Protein AF-A0A388P7D7-F1 (afdb_monomer_lite)

Secondary structure (DSSP, 8-state):
---STTPPPPTTHHHH-EEEEE-SSTT-EEEEEHHHHHHH-HHHHHHHHHHHHS-SSHHHHHHHHH----SSS--S-TTS-PPPPP--------S----TT--TT-------

Radius of gyration: 23.3 Å; chains: 1; bounding box: 41×72×38 Å

Sequence (112 aa):
MINADKVRLTGSKEEDKTYMFYTGWVGTAYRRTAAAMRERRPEFIVTHAVKGMLPKNRLANAMLLKLRVYAGDKHDQAANNPQPFPRLRRSNRPYPFFNERQVLRYPCRRPS

Foldseek 3Di:
DAALLVDDDPDPQQAPPKDWDDDPDPPDIDIDGNVRCSVVPSQCVVLVVQLVVDDPDPVSVVVSVVDDYYNHPDDPPPPDPDDDDDDPDPPPPVDDDDDPPPPPPDPPDDDD

Structure (mmCIF, N/CA/C/O backbone):
data_AF-A0A388P7D7-F1
#
_entry.id   AF-A0A388P7D7-F1
#
loop_
_atom_site.group_PDB
_atom_site.id
_atom_site.type_symbol
_atom_site.label_atom_id
_atom_site.label_alt_id
_atom_site.label_comp_id
_atom_site.label_asym_id
_atom_site.label_entity_id
_atom_site.label_seq_id
_atom_site.pdbx_PDB_ins_code
_atom_site.Cartn_x
_atom_site.Cartn_y
_atom_site.Cartn_z
_atom_site.occupancy
_atom_site.B_iso_or_equiv
_atom_site.auth_seq_id
_atom_site.auth_comp_id
_atom_site.auth_asym_id
_atom_site.auth_atom_id
_atom_site.pdbx_PDB_model_num
ATOM 1 N N . MET A 1 1 ? -14.269 0.529 5.393 1.00 66.56 1 MET A N 1
ATOM 2 C CA . MET A 1 1 ? -14.295 1.144 4.051 1.00 66.56 1 MET A CA 1
ATOM 3 C C . MET A 1 1 ? -14.894 0.141 3.084 1.00 66.56 1 MET A C 1
ATOM 5 O O . MET A 1 1 ? -14.394 -0.973 3.011 1.00 66.56 1 MET A O 1
ATOM 9 N N . ILE A 1 2 ? -15.975 0.525 2.409 1.00 72.38 2 ILE A N 1
ATOM 10 C CA . ILE A 1 2 ? -16.652 -0.280 1.379 1.00 72.38 2 ILE A CA 1
ATOM 11 C C . ILE A 1 2 ? -16.158 0.124 -0.020 1.00 72.38 2 ILE A C 1
ATOM 13 O O . ILE A 1 2 ? -15.573 1.204 -0.156 1.00 72.38 2 ILE A O 1
ATOM 17 N N . ASN A 1 3 ? -16.437 -0.682 -1.049 1.00 75.38 3 ASN A N 1
ATOM 18 C CA . ASN A 1 3 ? -16.146 -0.377 -2.460 1.00 75.38 3 ASN A CA 1
ATOM 19 C C . ASN A 1 3 ? -14.661 -0.241 -2.838 1.00 75.38 3 ASN A C 1
ATOM 21 O O . ASN A 1 3 ? -14.293 0.659 -3.603 1.00 75.38 3 ASN A O 1
ATOM 25 N N . ALA A 1 4 ? -13.791 -1.121 -2.341 1.00 76.06 4 ALA A N 1
ATOM 26 C CA . ALA A 1 4 ? -12.382 -1.111 -2.747 1.00 76.06 4 ALA A CA 1
ATOM 27 C C . ALA A 1 4 ? -12.177 -1.403 -4.249 1.00 76.06 4 ALA A C 1
ATOM 29 O O . ALA A 1 4 ? -11.211 -0.910 -4.833 1.00 76.06 4 ALA A O 1
ATOM 30 N N . ASP A 1 5 ? -13.105 -2.119 -4.893 1.00 71.44 5 ASP A N 1
ATOM 31 C CA . ASP A 1 5 ? -13.064 -2.386 -6.340 1.00 71.44 5 ASP A CA 1
ATOM 32 C C . ASP A 1 5 ? -13.166 -1.116 -7.183 1.00 71.44 5 ASP A C 1
ATOM 34 O O . ASP A 1 5 ? -12.462 -0.940 -8.176 1.00 71.44 5 ASP A O 1
ATOM 38 N N . LYS A 1 6 ? -14.012 -0.177 -6.751 1.00 78.25 6 LYS A N 1
ATOM 39 C CA . LYS A 1 6 ? -14.352 1.038 -7.508 1.00 78.25 6 LYS A CA 1
ATOM 40 C C . LYS A 1 6 ? -13.328 2.165 -7.324 1.00 78.25 6 LYS A C 1
ATOM 42 O O . LYS A 1 6 ? -13.575 3.304 -7.731 1.00 78.25 6 LYS A O 1
ATOM 47 N N . VAL A 1 7 ? -12.191 1.890 -6.680 1.00 79.81 7 VAL A N 1
ATOM 48 C CA . VAL A 1 7 ? -11.123 2.876 -6.473 1.00 79.81 7 VAL A CA 1
ATOM 49 C C . VAL A 1 7 ? -10.636 3.373 -7.833 1.00 79.81 7 VAL A C 1
ATOM 51 O O . VAL A 1 7 ? -10.346 2.590 -8.723 1.00 79.81 7 VAL A O 1
ATOM 54 N N . ARG A 1 8 ? -10.524 4.685 -8.034 1.00 81.25 8 ARG A N 1
ATOM 55 C CA . ARG A 1 8 ? -10.015 5.234 -9.299 1.00 81.25 8 ARG A CA 1
ATOM 56 C C . ARG A 1 8 ? -8.540 5.571 -9.161 1.00 81.25 8 ARG A C 1
ATOM 58 O O . A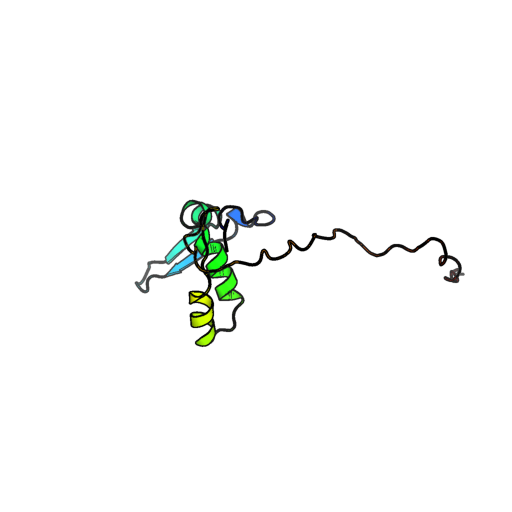RG A 1 8 ? -8.176 6.417 -8.344 1.00 81.25 8 ARG A O 1
ATOM 65 N N . LEU A 1 9 ? -7.707 4.918 -9.964 1.00 82.81 9 LEU A N 1
ATOM 66 C CA . LEU A 1 9 ? -6.326 5.336 -10.177 1.00 82.81 9 LEU A CA 1
ATOM 67 C C . LEU A 1 9 ? -6.312 6.370 -11.311 1.00 82.81 9 LEU A C 1
ATOM 69 O O . LEU A 1 9 ? -7.158 6.352 -12.198 1.00 82.81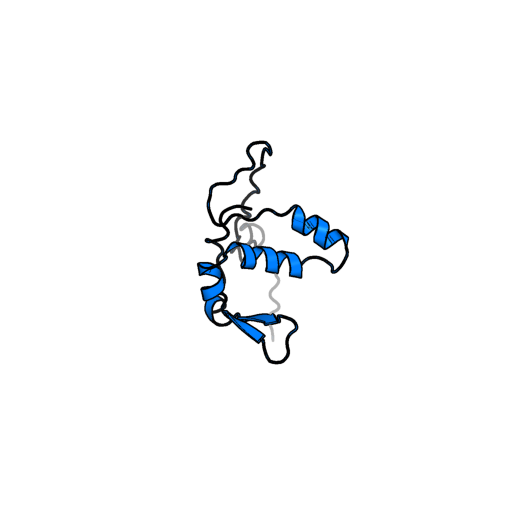 9 LEU A O 1
ATOM 73 N N . THR A 1 10 ? -5.412 7.343 -11.230 1.00 84.38 10 THR A N 1
ATOM 74 C CA . THR A 1 10 ? -5.307 8.434 -12.213 1.00 84.38 10 THR A CA 1
ATOM 75 C C . THR A 1 10 ? -4.261 8.100 -13.275 1.00 84.38 10 THR A C 1
ATOM 77 O O . THR A 1 10 ? -3.173 7.666 -12.889 1.00 84.38 10 THR A O 1
ATOM 80 N N . GLY A 1 11 ? -4.517 8.421 -14.548 1.00 84.75 11 GLY A N 1
ATOM 81 C CA . GLY A 1 11 ? -3.563 8.202 -15.648 1.00 84.75 11 GLY A CA 1
ATOM 82 C C . GLY A 1 11 ? -3.276 6.715 -15.885 1.00 84.75 11 GLY A C 1
ATOM 83 O O . GLY A 1 11 ? -4.115 5.879 -15.568 1.00 84.75 11 GLY A O 1
ATOM 84 N N . SER A 1 12 ? -2.067 6.391 -16.349 1.00 87.00 12 SER A N 1
ATOM 85 C CA . SER A 1 12 ? -1.620 5.019 -16.678 1.00 87.00 12 SER A CA 1
ATOM 86 C C . SER A 1 12 ? -1.119 4.198 -15.477 1.00 87.00 12 SER A C 1
ATOM 88 O O . SER A 1 12 ? -0.556 3.116 -15.616 1.00 87.00 12 SER A O 1
ATOM 90 N N . LYS A 1 13 ? -1.372 4.671 -14.246 1.00 85.75 13 LYS A N 1
ATOM 91 C CA . LYS A 1 13 ? -0.899 4.029 -13.001 1.00 85.75 13 LYS A CA 1
ATOM 92 C C . LYS A 1 13 ? -1.432 2.614 -12.779 1.00 85.75 13 LYS A C 1
ATOM 94 O O . LYS A 1 13 ? -0.928 1.920 -11.900 1.00 85.75 13 LYS A O 1
ATOM 99 N N . GLU A 1 14 ? -2.483 2.219 -13.484 1.00 84.75 14 GLU A N 1
ATOM 100 C CA . GLU A 1 14 ? -3.041 0.872 -13.386 1.00 84.75 14 GLU A CA 1
ATOM 101 C C . GLU A 1 14 ? -2.108 -0.184 -13.998 1.00 84.75 14 GLU A C 1
ATOM 103 O O . GLU A 1 14 ? -1.984 -1.287 -13.461 1.00 84.75 14 GLU A O 1
ATOM 108 N N . GLU A 1 15 ? -1.378 0.191 -15.045 1.00 85.81 15 GLU A N 1
ATOM 109 C CA . GLU A 1 15 ? -0.448 -0.677 -15.767 1.00 85.81 15 GLU A CA 1
ATOM 110 C C . GLU A 1 15 ? 0.983 -0.491 -15.251 1.00 85.81 15 GLU A C 1
ATOM 112 O O . GLU A 1 15 ? 1.656 -1.467 -14.917 1.00 85.81 15 GLU A O 1
ATOM 117 N N . ASP A 1 16 ? 1.410 0.761 -15.061 1.00 89.12 16 ASP A N 1
ATOM 118 C CA . ASP A 1 16 ? 2.798 1.089 -14.709 1.00 89.12 16 ASP A CA 1
ATOM 119 C C . ASP A 1 16 ? 3.175 0.669 -13.280 1.00 89.12 16 ASP A C 1
ATOM 121 O O . ASP A 1 16 ? 4.329 0.357 -12.962 1.00 89.12 16 ASP A O 1
ATOM 125 N N . LYS A 1 17 ? 2.205 0.688 -12.357 1.00 90.81 17 LYS A N 1
ATOM 126 C CA . LYS A 1 17 ? 2.489 0.455 -10.941 1.00 90.81 17 LYS A CA 1
ATOM 127 C C . LYS A 1 17 ? 2.670 -1.032 -10.671 1.00 90.81 17 LYS A C 1
ATOM 129 O O . LYS A 1 17 ? 1.713 -1.802 -10.680 1.00 90.81 17 LYS A O 1
ATOM 134 N N . THR A 1 18 ? 3.891 -1.407 -10.303 1.00 92.31 18 THR A N 1
ATOM 135 C CA . THR A 1 18 ? 4.241 -2.786 -9.956 1.00 92.31 18 THR A CA 1
ATOM 136 C C . THR A 1 18 ? 4.486 -2.948 -8.455 1.00 92.31 18 THR A C 1
ATOM 138 O O . THR A 1 18 ? 5.274 -2.220 -7.852 1.00 92.31 18 THR A O 1
ATOM 141 N N . TYR A 1 19 ? 3.831 -3.933 -7.846 1.00 92.62 19 TYR A N 1
ATOM 142 C CA . TYR A 1 19 ? 4.067 -4.391 -6.479 1.00 92.62 19 TYR A CA 1
ATOM 143 C C . TYR A 1 19 ? 5.095 -5.523 -6.481 1.00 92.62 19 TYR A C 1
ATOM 145 O O . TYR A 1 19 ? 4.952 -6.485 -7.238 1.00 92.62 19 TYR A O 1
ATOM 153 N N . MET A 1 20 ? 6.115 -5.417 -5.628 1.00 92.00 20 MET A N 1
ATOM 154 C CA . MET A 1 20 ? 7.136 -6.451 -5.454 1.00 92.00 20 MET A CA 1
ATOM 155 C C . MET A 1 20 ? 6.911 -7.214 -4.148 1.00 92.00 20 MET A C 1
ATOM 157 O O . MET A 1 20 ? 6.661 -6.611 -3.105 1.00 92.00 20 MET A O 1
ATOM 161 N N . PHE A 1 21 ? 7.038 -8.534 -4.211 1.00 91.00 21 PHE A N 1
ATOM 162 C CA . PHE A 1 21 ? 6.937 -9.441 -3.075 1.00 91.00 21 PHE A CA 1
ATOM 163 C C . PHE A 1 21 ? 8.181 -10.322 -3.019 1.00 91.00 21 PHE A C 1
ATOM 165 O O . PHE A 1 21 ? 8.652 -10.802 -4.051 1.00 91.00 21 PHE A O 1
ATOM 172 N N . TYR A 1 22 ? 8.683 -10.555 -1.811 1.00 91.56 22 TYR A N 1
ATOM 173 C CA . TYR A 1 22 ? 9.827 -11.420 -1.556 1.00 91.56 22 TYR A CA 1
ATOM 174 C C . TYR A 1 22 ? 9.453 -12.434 -0.480 1.00 91.56 22 TYR A C 1
ATOM 176 O O . TYR A 1 22 ? 8.861 -12.060 0.533 1.00 91.56 22 TYR A O 1
ATOM 184 N N . THR A 1 23 ? 9.756 -13.710 -0.710 1.00 88.38 23 THR A N 1
ATOM 185 C CA . THR A 1 23 ? 9.377 -14.798 0.210 1.00 88.38 23 THR A CA 1
ATOM 186 C C . THR A 1 23 ? 10.449 -15.129 1.241 1.00 88.38 23 THR A C 1
ATOM 188 O O . THR A 1 23 ? 10.156 -15.852 2.185 1.00 88.38 23 THR A O 1
ATOM 191 N N . GLY A 1 24 ? 11.669 -14.607 1.091 1.00 87.62 24 GLY A N 1
ATOM 192 C CA . GLY A 1 24 ? 12.806 -14.932 1.959 1.00 87.62 24 GLY A CA 1
ATOM 193 C C . GLY A 1 24 ? 13.769 -15.961 1.361 1.00 87.62 24 GLY A C 1
ATOM 194 O O . GLY A 1 24 ? 14.928 -15.992 1.759 1.00 87.62 24 GLY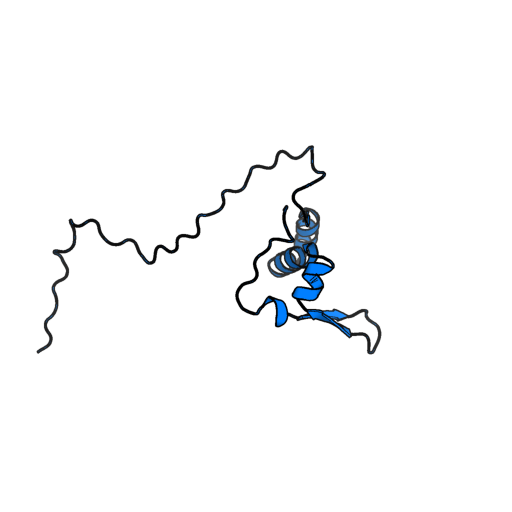 A O 1
ATOM 195 N N . TRP A 1 25 ? 13.333 -16.742 0.368 1.00 90.00 25 TRP A N 1
ATOM 196 C CA . TRP A 1 25 ? 14.169 -17.724 -0.326 1.00 90.00 25 TRP A CA 1
ATOM 197 C C . TRP A 1 25 ? 14.949 -17.089 -1.479 1.00 90.00 25 TRP A C 1
ATOM 199 O O . TRP A 1 25 ? 14.420 -16.252 -2.217 1.00 90.00 25 TRP A O 1
ATOM 209 N N . VAL A 1 26 ? 16.202 -17.514 -1.657 1.00 89.81 26 VAL A N 1
ATOM 210 C CA . VAL A 1 26 ? 17.086 -17.005 -2.715 1.00 89.81 26 VAL A CA 1
ATOM 211 C C . VAL A 1 26 ? 16.433 -17.224 -4.087 1.00 89.81 26 VAL A C 1
ATOM 213 O O . VAL A 1 26 ? 15.931 -18.306 -4.379 1.00 89.81 26 VAL A O 1
ATOM 216 N N . GLY A 1 27 ? 16.392 -16.179 -4.919 1.00 85.81 27 GLY A N 1
ATOM 217 C CA . GLY A 1 27 ? 15.850 -16.237 -6.285 1.00 85.81 27 GLY A CA 1
ATOM 218 C C . GLY A 1 27 ? 14.330 -16.070 -6.415 1.00 85.81 27 GLY A C 1
ATOM 219 O O . GLY A 1 27 ? 13.829 -15.968 -7.533 1.00 85.81 27 GLY A O 1
ATOM 220 N N . THR A 1 28 ? 13.582 -15.977 -5.312 1.00 87.19 28 THR A N 1
ATOM 221 C CA . THR A 1 28 ? 12.113 -15.897 -5.370 1.00 87.19 28 THR A CA 1
ATOM 222 C C . THR A 1 28 ? 11.604 -14.471 -5.137 1.00 87.19 28 THR A C 1
ATOM 224 O O . THR A 1 28 ? 11.276 -14.073 -4.016 1.00 87.19 28 THR A O 1
ATOM 227 N N . ALA A 1 29 ? 11.506 -13.695 -6.219 1.00 90.00 29 ALA A N 1
ATOM 228 C CA . ALA A 1 29 ? 10.874 -12.376 -6.227 1.00 90.00 29 ALA A CA 1
ATOM 229 C C . ALA A 1 29 ? 9.680 -12.359 -7.189 1.00 90.00 29 ALA A C 1
ATOM 231 O O . ALA A 1 29 ? 9.819 -12.643 -8.378 1.00 90.00 29 ALA A O 1
ATOM 232 N N . TYR A 1 30 ? 8.502 -11.985 -6.690 1.00 90.06 30 TYR A N 1
ATOM 233 C CA . TYR A 1 30 ? 7.293 -11.882 -7.503 1.00 90.06 30 TYR A CA 1
ATOM 234 C C . TYR A 1 30 ? 6.930 -10.425 -7.733 1.00 90.06 30 TYR A C 1
ATOM 236 O O . TYR A 1 30 ? 6.914 -9.617 -6.805 1.00 90.06 30 TYR A O 1
ATOM 244 N N . ARG A 1 31 ? 6.577 -10.101 -8.974 1.00 92.00 31 ARG A N 1
ATOM 245 C CA . ARG A 1 31 ? 6.084 -8.782 -9.363 1.00 92.00 31 ARG A CA 1
ATOM 246 C C . ARG A 1 31 ? 4.664 -8.902 -9.887 1.00 92.00 31 ARG A C 1
ATOM 248 O O . ARG A 1 31 ? 4.361 -9.836 -10.628 1.00 92.00 31 ARG A O 1
ATOM 255 N N . ARG A 1 32 ? 3.783 -7.997 -9.468 1.00 91.81 32 ARG A N 1
ATOM 256 C CA . ARG A 1 32 ? 2.387 -7.938 -9.927 1.00 91.81 32 ARG A CA 1
ATOM 257 C C . ARG A 1 32 ? 2.009 -6.496 -10.226 1.00 91.81 32 ARG A C 1
ATOM 259 O O . ARG A 1 32 ? 2.295 -5.618 -9.416 1.00 91.81 32 ARG A O 1
ATOM 266 N N . THR A 1 33 ? 1.379 -6.258 -11.367 1.00 92.62 33 THR A N 1
ATOM 267 C CA . THR A 1 33 ? 0.856 -4.937 -11.736 1.00 92.62 33 THR A CA 1
ATOM 268 C C . THR A 1 33 ? -0.361 -4.579 -10.883 1.00 92.62 33 THR A C 1
ATOM 270 O O . THR A 1 33 ? -0.975 -5.446 -10.249 1.00 92.62 33 THR A O 1
ATOM 273 N N . ALA A 1 34 ? -0.715 -3.296 -10.838 1.00 88.38 34 ALA A N 1
ATOM 274 C CA . ALA A 1 34 ? -1.895 -2.844 -10.110 1.00 88.38 34 ALA A CA 1
ATOM 275 C C . ALA A 1 34 ? -3.194 -3.390 -10.724 1.00 88.38 34 ALA A C 1
ATOM 277 O O . ALA A 1 34 ? -4.073 -3.779 -9.955 1.00 88.38 34 ALA A O 1
ATOM 278 N N . ALA A 1 35 ? -3.270 -3.519 -12.053 1.00 88.56 35 ALA A N 1
ATOM 279 C CA . ALA A 1 35 ? -4.366 -4.193 -12.753 1.00 88.56 35 ALA A CA 1
ATOM 280 C C . ALA A 1 35 ? -4.568 -5.638 -12.254 1.00 88.56 35 ALA A C 1
ATOM 282 O O . ALA A 1 35 ? -5.627 -5.980 -11.729 1.00 88.56 35 ALA A O 1
ATOM 283 N N . ALA A 1 36 ? -3.508 -6.455 -12.272 1.00 89.94 36 ALA A N 1
ATOM 284 C CA . ALA A 1 36 ? -3.578 -7.839 -11.795 1.00 89.94 36 ALA A CA 1
ATOM 285 C C . ALA A 1 36 ? -3.919 -7.933 -10.294 1.00 89.94 36 ALA A C 1
ATOM 287 O O . ALA A 1 36 ? -4.553 -8.887 -9.837 1.00 89.94 36 ALA A O 1
ATOM 288 N N . MET A 1 37 ? -3.492 -6.950 -9.493 1.00 90.06 37 MET A N 1
ATOM 289 C CA . MET A 1 37 ? -3.815 -6.916 -8.067 1.00 90.06 37 MET A CA 1
ATOM 290 C C . MET A 1 37 ? -5.271 -6.520 -7.809 1.00 90.06 37 MET A C 1
ATOM 292 O O . MET A 1 37 ? -5.852 -6.997 -6.835 1.00 90.06 37 MET A O 1
ATOM 296 N N . ARG A 1 38 ? -5.863 -5.688 -8.670 1.00 88.00 38 ARG A N 1
ATOM 297 C CA . ARG A 1 38 ? -7.273 -5.300 -8.586 1.00 88.00 38 ARG A CA 1
ATOM 298 C C . ARG A 1 38 ? -8.191 -6.492 -8.825 1.00 88.00 38 ARG A C 1
ATOM 300 O O . ARG A 1 38 ? -9.098 -6.689 -8.032 1.00 88.00 38 ARG A O 1
ATOM 307 N N . GLU A 1 39 ? -7.910 -7.306 -9.837 1.00 88.75 39 GLU A N 1
ATOM 308 C CA . GLU A 1 39 ? -8.694 -8.515 -10.127 1.00 88.75 39 GLU A CA 1
ATOM 309 C C . GLU A 1 39 ? -8.621 -9.537 -8.989 1.00 88.75 39 GLU A C 1
ATOM 311 O O . GLU A 1 39 ? -9.614 -10.163 -8.626 1.00 88.75 39 GLU A O 1
ATOM 316 N N . ARG A 1 40 ? -7.431 -9.712 -8.403 1.00 89.12 40 ARG A N 1
ATOM 317 C CA . ARG A 1 40 ? -7.211 -10.756 -7.399 1.00 89.12 40 ARG A CA 1
ATOM 318 C C . ARG A 1 40 ? -7.625 -10.332 -5.993 1.00 89.12 40 ARG A C 1
ATOM 320 O O . ARG A 1 40 ? -8.202 -11.129 -5.256 1.00 89.12 40 ARG A O 1
ATOM 327 N N . ARG A 1 41 ? -7.192 -9.144 -5.560 1.00 88.88 41 ARG A N 1
ATOM 328 C CA . ARG A 1 41 ? -7.308 -8.636 -4.180 1.00 88.88 41 ARG A CA 1
ATOM 329 C C . ARG A 1 41 ? -7.380 -7.099 -4.180 1.00 88.88 41 ARG A C 1
ATOM 331 O O . ARG A 1 41 ? -6.398 -6.441 -3.816 1.00 88.88 41 ARG A O 1
ATOM 338 N N . PRO A 1 42 ? -8.542 -6.514 -4.507 1.00 87.94 42 PRO A N 1
ATOM 339 C CA . PRO A 1 42 ? -8.741 -5.058 -4.550 1.00 87.94 42 PRO A CA 1
ATOM 340 C C . PRO A 1 42 ? -8.471 -4.387 -3.190 1.00 87.94 42 PRO A C 1
ATOM 342 O O . PRO A 1 42 ? -7.916 -3.288 -3.113 1.00 87.94 42 PRO A O 1
ATOM 345 N N . GLU A 1 43 ? -8.768 -5.086 -2.091 1.00 90.12 43 GLU A N 1
ATOM 346 C CA . GLU A 1 43 ? -8.568 -4.628 -0.709 1.00 90.12 43 GLU A CA 1
ATOM 347 C C . GLU A 1 43 ? -7.097 -4.343 -0.377 1.00 90.12 43 GLU A C 1
ATOM 349 O O . GLU A 1 43 ? -6.779 -3.450 0.421 1.00 90.12 43 GLU A O 1
ATOM 354 N N . PHE A 1 44 ? -6.179 -5.079 -1.011 1.00 90.50 44 PHE A N 1
ATOM 355 C CA . PHE A 1 44 ? -4.749 -4.917 -0.785 1.00 90.50 44 PHE A CA 1
ATOM 356 C C . PHE A 1 44 ? -4.259 -3.548 -1.252 1.00 90.50 44 PHE A C 1
ATOM 358 O O . PHE A 1 44 ? -3.434 -2.942 -0.574 1.00 90.50 44 PHE A O 1
ATOM 365 N N . ILE A 1 45 ? -4.776 -3.035 -2.372 1.00 89.88 45 ILE A N 1
ATOM 366 C CA . ILE A 1 45 ? -4.343 -1.751 -2.942 1.00 89.88 45 ILE A CA 1
ATOM 367 C C . ILE A 1 45 ? -4.558 -0.624 -1.925 1.00 89.88 45 ILE A C 1
ATOM 369 O O . ILE A 1 45 ? -3.653 0.181 -1.688 1.00 89.88 45 ILE A O 1
ATOM 373 N N . VAL A 1 46 ? -5.733 -0.604 -1.293 1.00 89.88 46 VAL A N 1
ATOM 374 C CA . VAL A 1 46 ? -6.110 0.395 -0.285 1.00 89.88 46 VAL A CA 1
ATOM 375 C C . VAL A 1 46 ? -5.317 0.189 1.001 1.00 89.88 46 VAL A C 1
ATOM 377 O O . VAL A 1 46 ? -4.696 1.124 1.505 1.00 89.88 46 VAL A O 1
ATOM 380 N N . THR A 1 47 ? -5.280 -1.042 1.511 1.00 91.31 47 THR A N 1
ATOM 381 C CA . THR A 1 47 ? -4.614 -1.353 2.784 1.00 91.31 47 THR A CA 1
ATOM 382 C C . THR A 1 47 ? -3.113 -1.073 2.716 1.00 91.31 47 THR A C 1
ATOM 384 O O . THR A 1 47 ? -2.540 -0.492 3.638 1.00 91.31 47 THR A O 1
ATOM 387 N N . HIS A 1 48 ? -2.470 -1.417 1.598 1.00 91.50 48 HIS A N 1
ATOM 388 C CA . HIS A 1 48 ? -1.056 -1.141 1.362 1.00 91.50 48 HIS A CA 1
ATOM 389 C C . HIS A 1 48 ? -0.772 0.365 1.265 1.00 91.50 48 HIS A C 1
ATOM 391 O O . HIS A 1 48 ? 0.259 0.826 1.754 1.00 91.50 48 HIS A O 1
ATOM 397 N N . ALA A 1 49 ? -1.671 1.146 0.658 1.00 90.88 49 ALA A N 1
ATOM 398 C CA . ALA A 1 49 ? -1.525 2.598 0.592 1.00 90.88 49 ALA A CA 1
ATOM 399 C C . ALA A 1 49 ? -1.608 3.234 1.987 1.00 90.88 49 ALA A C 1
ATOM 401 O O . ALA A 1 49 ? -0.715 3.992 2.360 1.00 90.88 49 ALA A O 1
ATOM 402 N N . VAL A 1 50 ? -2.620 2.867 2.782 1.00 91.44 50 VAL A N 1
ATOM 403 C CA . VAL A 1 50 ? -2.779 3.374 4.156 1.00 91.44 50 VAL A CA 1
ATOM 404 C C . VAL A 1 50 ? -1.589 2.976 5.025 1.00 91.44 50 VAL A C 1
ATOM 406 O O . VAL A 1 50 ? -1.048 3.815 5.740 1.00 91.44 50 VAL A O 1
ATOM 409 N N . LYS A 1 51 ? -1.116 1.728 4.910 1.00 91.94 51 LYS A N 1
ATOM 410 C CA . LYS A 1 51 ? 0.092 1.271 5.611 1.00 91.94 51 LYS A CA 1
ATOM 411 C C . LYS A 1 51 ? 1.307 2.150 5.308 1.00 91.94 51 LYS A C 1
ATOM 413 O O . LYS A 1 51 ? 2.090 2.417 6.209 1.00 91.94 51 LYS A O 1
ATOM 418 N N . GLY A 1 52 ? 1.466 2.579 4.055 1.00 91.62 52 GLY A N 1
ATOM 419 C CA . GLY A 1 52 ? 2.562 3.453 3.638 1.00 91.62 52 GLY A CA 1
ATOM 420 C C . GLY A 1 52 ? 2.433 4.900 4.123 1.00 91.62 52 GLY A C 1
ATOM 421 O O . GLY A 1 52 ? 3.449 5.572 4.259 1.00 91.62 52 GLY A O 1
ATOM 422 N N . MET A 1 53 ? 1.212 5.373 4.390 1.00 93.25 53 MET A N 1
ATOM 423 C CA . MET A 1 53 ? 0.953 6.720 4.921 1.00 93.25 53 MET A CA 1
ATOM 424 C C . MET A 1 53 ? 1.118 6.805 6.443 1.00 93.25 53 MET A C 1
ATOM 426 O O . MET A 1 53 ? 1.323 7.892 6.977 1.00 93.25 53 MET A O 1
ATOM 430 N N . LEU A 1 54 ? 1.008 5.678 7.149 1.00 92.25 54 LEU A N 1
ATOM 431 C CA . LEU A 1 54 ? 1.167 5.636 8.598 1.00 92.25 54 LEU A CA 1
ATOM 432 C C . LEU A 1 54 ? 2.648 5.713 9.011 1.00 92.25 54 LEU A C 1
ATOM 434 O O . LEU A 1 54 ? 3.519 5.167 8.325 1.00 92.25 54 LEU A O 1
ATOM 438 N N . PRO A 1 55 ? 2.952 6.335 10.166 1.00 93.69 55 PRO A N 1
ATOM 439 C CA . PRO A 1 55 ? 4.302 6.329 10.718 1.00 93.69 55 PRO A CA 1
ATOM 440 C C . PRO A 1 55 ? 4.727 4.895 11.057 1.00 93.69 55 PRO A C 1
ATOM 442 O O . PRO A 1 55 ? 3.938 4.107 11.572 1.00 93.69 55 PRO A O 1
ATOM 445 N N . LY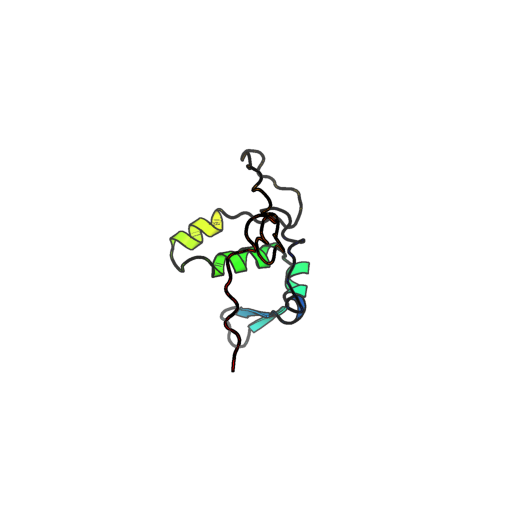S A 1 56 ? 5.987 4.534 10.799 1.00 92.19 56 LYS A N 1
ATOM 446 C CA . LYS A 1 56 ? 6.494 3.170 11.027 1.00 92.19 56 LYS A CA 1
ATOM 447 C C . LYS A 1 56 ? 6.736 2.903 12.519 1.00 92.19 56 LYS A C 1
ATOM 449 O O . LYS A 1 56 ? 7.868 2.945 12.987 1.00 92.19 56 LYS A O 1
ATOM 454 N N . ASN A 1 57 ? 5.673 2.631 13.270 1.00 94.62 57 ASN A N 1
ATOM 455 C CA . ASN A 1 57 ? 5.724 2.292 14.693 1.00 94.62 57 ASN A CA 1
ATOM 456 C C . ASN A 1 57 ? 4.804 1.100 15.030 1.00 94.62 57 ASN A C 1
ATOM 458 O O . ASN A 1 57 ? 4.015 0.635 14.205 1.00 94.62 57 ASN A O 1
ATOM 462 N N . ARG A 1 58 ? 4.892 0.582 16.264 1.00 91.44 58 ARG A N 1
ATOM 463 C CA . ARG A 1 58 ? 4.043 -0.541 16.720 1.00 91.44 58 ARG A CA 1
ATOM 464 C C . ARG A 1 58 ? 2.553 -0.180 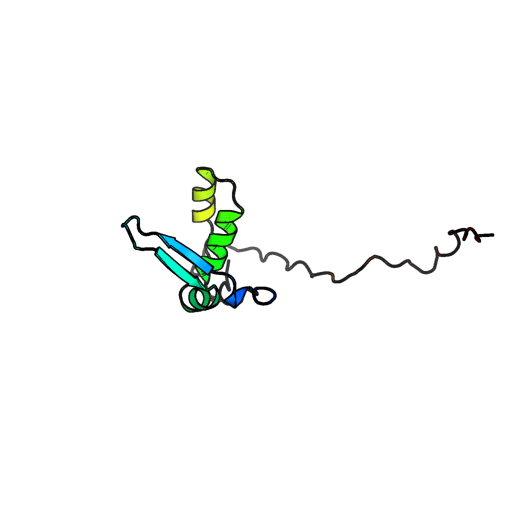16.715 1.00 91.44 58 ARG A C 1
ATOM 466 O O . ARG A 1 58 ? 1.718 -1.031 16.414 1.00 91.44 58 ARG A O 1
ATOM 473 N N . LEU A 1 59 ? 2.230 1.083 16.996 1.00 92.44 59 LEU A N 1
ATOM 474 C CA . LEU A 1 59 ? 0.860 1.594 17.006 1.00 92.44 59 LEU A CA 1
ATOM 475 C C . LEU A 1 59 ? 0.217 1.563 15.613 1.00 92.44 59 LEU A C 1
ATOM 477 O O . LEU A 1 59 ? -0.960 1.234 15.499 1.00 92.44 59 LEU A O 1
ATOM 481 N N . ALA A 1 60 ? 0.976 1.826 14.551 1.00 91.44 60 ALA A N 1
ATOM 482 C CA . ALA A 1 60 ? 0.473 1.805 13.184 1.00 91.44 60 ALA A CA 1
ATOM 483 C C . ALA A 1 60 ? -0.067 0.428 12.793 1.00 91.44 60 ALA A C 1
ATOM 485 O O . ALA A 1 60 ? -1.103 0.350 12.139 1.00 91.44 60 ALA A O 1
ATOM 486 N N . ASN A 1 61 ? 0.556 -0.660 13.260 1.00 89.56 61 ASN A N 1
ATOM 487 C CA . ASN A 1 61 ? 0.021 -2.008 13.050 1.00 89.56 61 ASN A CA 1
ATOM 488 C C . ASN A 1 61 ? -1.325 -2.198 13.768 1.00 89.56 61 ASN A C 1
ATOM 490 O O . ASN A 1 61 ? -2.257 -2.747 13.185 1.00 89.56 61 ASN A O 1
ATOM 494 N N . ALA A 1 62 ? -1.461 -1.691 14.998 1.00 91.75 62 ALA A N 1
ATOM 495 C CA . ALA A 1 62 ? -2.726 -1.735 15.733 1.00 91.75 62 ALA A CA 1
ATOM 496 C C . ALA A 1 62 ? -3.821 -0.890 15.057 1.00 91.75 62 ALA A C 1
ATOM 498 O O . ALA A 1 62 ? -4.978 -1.304 15.001 1.00 91.75 62 ALA A O 1
ATOM 499 N N . MET A 1 63 ? -3.467 0.270 14.495 1.00 90.31 63 MET A N 1
ATOM 500 C CA . MET A 1 63 ? -4.384 1.097 13.700 1.00 90.31 63 MET A CA 1
ATOM 501 C C . MET A 1 63 ? -4.803 0.395 12.407 1.00 90.31 63 MET A C 1
ATOM 503 O O . MET A 1 63 ? -5.974 0.439 12.034 1.00 90.31 63 MET A O 1
ATOM 507 N N . LEU A 1 64 ? -3.872 -0.296 11.749 1.00 89.75 64 LEU A N 1
ATOM 508 C CA . LEU A 1 64 ? -4.150 -1.031 10.521 1.00 89.75 64 LEU A CA 1
ATOM 509 C C . LEU A 1 64 ? -5.125 -2.192 10.757 1.00 89.75 64 LEU A C 1
ATOM 511 O O . LEU A 1 64 ? -5.995 -2.427 9.928 1.00 89.75 64 LEU A O 1
ATOM 515 N N . LEU A 1 65 ? -5.040 -2.877 11.902 1.00 87.69 65 LEU A N 1
ATOM 516 C CA . LEU A 1 65 ? -5.975 -3.951 12.261 1.00 87.69 65 LEU A CA 1
ATOM 517 C C . LEU A 1 65 ? -7.421 -3.458 12.417 1.00 87.69 65 LEU A C 1
ATOM 519 O O . LEU A 1 65 ? -8.354 -4.200 12.096 1.00 87.69 65 LEU A O 1
ATOM 523 N N . LYS A 1 66 ? -7.603 -2.211 12.872 1.00 88.06 66 LYS A N 1
ATOM 524 C CA . LYS A 1 66 ? -8.918 -1.559 12.989 1.00 88.06 66 LYS A CA 1
ATOM 525 C C . LYS A 1 66 ? -9.509 -1.194 11.626 1.00 88.06 66 LYS A C 1
ATOM 527 O O . LYS A 1 66 ? -10.725 -1.065 11.506 1.00 88.06 66 LYS A O 1
ATOM 532 N N . LEU A 1 67 ? -8.678 -1.044 10.593 1.00 87.81 67 LEU A N 1
ATOM 533 C CA . LEU A 1 67 ? -9.151 -0.794 9.238 1.00 87.81 67 LEU A CA 1
ATOM 534 C C . LEU A 1 67 ? -9.730 -2.087 8.645 1.00 87.81 67 LEU A C 1
ATOM 536 O O . LEU A 1 67 ? -9.045 -3.097 8.504 1.00 87.81 67 LEU A O 1
ATOM 540 N N . ARG A 1 68 ? -11.010 -2.044 8.274 1.00 86.56 68 ARG A N 1
ATOM 541 C CA . ARG A 1 68 ? -11.689 -3.100 7.513 1.00 86.56 68 ARG A CA 1
ATOM 542 C C . ARG A 1 68 ? -11.971 -2.578 6.115 1.00 86.56 68 ARG A C 1
ATOM 544 O O . ARG A 1 68 ? -12.607 -1.528 5.976 1.00 86.56 68 ARG A O 1
ATOM 551 N N . VAL A 1 69 ? -11.471 -3.265 5.099 1.00 86.31 69 VAL A N 1
ATOM 552 C CA . VAL A 1 69 ? -11.655 -2.908 3.690 1.00 86.31 69 VAL A CA 1
ATOM 553 C C . VAL A 1 69 ? -12.436 -4.034 3.040 1.00 86.31 69 VAL A C 1
ATOM 555 O O . VAL A 1 69 ? -12.026 -5.178 3.162 1.00 86.31 69 VAL A O 1
ATOM 558 N N . TYR A 1 70 ? -13.542 -3.699 2.386 1.00 86.75 70 TYR A N 1
ATOM 559 C CA . TYR A 1 70 ? -14.369 -4.649 1.652 1.00 86.75 70 TYR A CA 1
ATOM 560 C C . TYR A 1 70 ? -14.338 -4.299 0.167 1.00 86.75 70 TYR A C 1
ATOM 562 O O . TYR A 1 70 ? -14.424 -3.121 -0.204 1.00 86.75 70 TYR A O 1
ATOM 570 N N . ALA A 1 71 ? -14.214 -5.325 -0.670 1.00 82.06 71 ALA A N 1
ATOM 571 C CA . ALA A 1 71 ? -14.282 -5.210 -2.123 1.00 82.06 71 ALA A CA 1
ATOM 572 C C . ALA A 1 71 ? -15.620 -4.581 -2.579 1.00 82.06 71 ALA A C 1
ATOM 574 O O . ALA A 1 71 ? -15.632 -3.514 -3.201 1.00 82.06 71 ALA A O 1
ATOM 575 N N . GLY A 1 72 ? -16.740 -5.163 -2.131 1.00 80.56 72 GLY A N 1
ATOM 576 C CA . GLY A 1 72 ? -18.097 -4.760 -2.505 1.00 80.56 72 GLY A CA 1
ATOM 577 C C . GLY A 1 72 ? -18.795 -3.765 -1.568 1.00 80.56 72 GLY A C 1
ATOM 578 O O . GLY A 1 72 ? -18.202 -3.152 -0.677 1.00 80.56 72 GLY A O 1
ATOM 579 N N . ASP A 1 73 ? -20.101 -3.618 -1.799 1.00 75.06 73 ASP A N 1
ATOM 580 C CA . ASP A 1 73 ? -21.003 -2.726 -1.057 1.00 75.06 73 ASP A CA 1
ATOM 581 C C . ASP A 1 73 ? -21.496 -3.325 0.281 1.00 75.06 73 ASP A C 1
ATOM 583 O O . ASP A 1 73 ? -21.964 -2.599 1.161 1.00 75.06 73 ASP A O 1
ATOM 587 N N . LYS A 1 74 ? -21.376 -4.648 0.462 1.00 76.62 74 LYS A N 1
ATOM 588 C CA . LYS A 1 74 ? -21.833 -5.367 1.663 1.00 76.62 74 LYS A CA 1
ATOM 589 C C . LYS A 1 74 ? -20.729 -5.445 2.722 1.00 76.62 74 LYS A C 1
ATOM 591 O O . LYS A 1 74 ? -19.567 -5.669 2.393 1.00 76.62 74 LYS A O 1
ATOM 596 N N . HIS A 1 75 ? -21.105 -5.261 3.986 1.00 72.62 75 HIS A N 1
ATOM 597 C CA . HIS A 1 75 ? -20.218 -5.353 5.145 1.00 72.62 75 HIS A CA 1
ATOM 598 C C . HIS A 1 75 ? -20.944 -6.031 6.314 1.00 72.62 75 HIS A C 1
ATOM 600 O O . HIS A 1 75 ? -22.083 -5.687 6.610 1.00 72.62 75 HIS A O 1
ATOM 606 N N . ASP A 1 76 ? -20.264 -6.935 7.022 1.00 71.50 76 ASP A N 1
ATOM 607 C CA . ASP A 1 76 ? -20.859 -7.737 8.110 1.00 71.50 76 ASP A CA 1
ATOM 608 C C . ASP A 1 76 ? -20.855 -7.025 9.478 1.00 71.50 76 ASP A C 1
ATOM 610 O O . ASP A 1 76 ? -21.079 -7.627 10.526 1.00 71.50 76 ASP A O 1
ATOM 614 N N . GLN A 1 77 ? -20.575 -5.720 9.506 1.00 73.00 77 GLN A N 1
ATOM 615 C CA . GLN A 1 77 ? -20.454 -4.943 10.743 1.00 73.00 77 GLN A CA 1
ATOM 616 C C . GLN A 1 77 ? -21.787 -4.319 11.153 1.00 73.00 77 GLN A C 1
ATOM 618 O O . GLN A 1 77 ? -21.904 -3.101 11.243 1.00 73.00 77 GLN A O 1
ATOM 623 N N . ALA A 1 78 ? -22.784 -5.162 11.417 1.00 63.34 78 ALA A N 1
ATOM 624 C CA . ALA A 1 78 ? -24.139 -4.722 11.754 1.00 63.34 78 ALA A CA 1
ATOM 625 C C . ALA A 1 78 ? -24.224 -3.886 13.052 1.00 63.34 78 ALA A C 1
ATOM 627 O O . ALA A 1 78 ? -25.123 -3.066 13.193 1.00 63.34 78 ALA A O 1
ATOM 628 N N . ALA A 1 79 ? -23.287 -4.068 13.992 1.00 67.81 79 ALA A N 1
ATOM 629 C CA . ALA A 1 79 ? -23.307 -3.392 15.296 1.00 67.81 79 ALA A CA 1
ATOM 630 C C . ALA A 1 79 ? -22.692 -1.979 15.290 1.00 67.81 79 ALA A C 1
ATOM 632 O O . ALA A 1 79 ? -22.934 -1.191 16.203 1.00 67.81 79 ALA A O 1
ATOM 633 N N . ASN A 1 80 ? -21.885 -1.644 14.281 1.00 72.75 80 ASN A N 1
ATOM 634 C CA . ASN A 1 80 ? -21.219 -0.348 14.207 1.00 72.75 80 ASN A CA 1
ATOM 635 C C . ASN A 1 80 ? -22.101 0.597 13.395 1.00 72.75 80 ASN A C 1
ATOM 637 O O . ASN A 1 80 ? -22.211 0.399 12.196 1.00 72.75 80 ASN A O 1
ATOM 641 N N . ASN A 1 81 ? -22.700 1.618 14.014 1.00 72.19 81 ASN A N 1
ATOM 642 C CA . ASN A 1 81 ? -23.476 2.643 13.306 1.00 72.19 81 ASN A CA 1
ATOM 643 C C . ASN A 1 81 ? -22.528 3.604 12.553 1.00 72.19 81 ASN A C 1
ATOM 645 O O . ASN A 1 81 ? -21.985 4.527 13.173 1.00 72.19 81 ASN A O 1
ATOM 649 N N . PRO A 1 82 ? -22.250 3.407 11.251 1.00 72.94 82 PRO A N 1
ATOM 650 C CA . PRO A 1 82 ? -21.223 4.161 10.560 1.00 72.94 82 PRO A CA 1
ATOM 651 C C . PRO A 1 82 ? -21.811 5.504 10.128 1.00 72.94 82 PRO A C 1
ATOM 653 O O . PRO A 1 82 ? -22.725 5.558 9.310 1.00 72.94 82 PRO A O 1
ATOM 656 N N . GLN A 1 83 ? -21.253 6.603 10.628 1.00 79.62 83 GLN A N 1
ATOM 657 C CA . GLN A 1 83 ? -21.598 7.926 10.115 1.00 79.62 83 GLN A CA 1
ATOM 658 C C . GLN A 1 83 ? -21.025 8.082 8.695 1.00 79.62 83 GLN A C 1
ATOM 660 O O . GLN A 1 83 ? -19.814 7.905 8.505 1.00 79.62 83 GLN A O 1
ATOM 665 N N . PRO A 1 84 ? -21.853 8.387 7.677 1.00 75.94 84 PRO A N 1
ATOM 666 C CA . PRO A 1 84 ? -21.367 8.565 6.318 1.00 75.94 84 PRO A CA 1
ATOM 667 C C . PRO A 1 84 ? -20.455 9.791 6.264 1.00 75.94 84 PRO A C 1
ATOM 669 O O . PRO A 1 84 ? -20.865 10.913 6.555 1.00 75.94 84 PRO A O 1
ATOM 672 N N . PHE A 1 85 ? -19.195 9.584 5.879 1.00 73.94 85 PHE A N 1
ATOM 673 C CA . PHE A 1 85 ? -18.267 10.696 5.712 1.00 73.94 85 PHE A CA 1
ATOM 674 C C . PHE A 1 85 ? -18.701 11.545 4.505 1.00 73.94 85 PHE A C 1
ATOM 676 O O . PHE A 1 85 ? -18.900 10.988 3.416 1.00 73.94 85 PHE A O 1
ATOM 683 N N . PRO A 1 86 ? -18.849 12.875 4.651 1.00 78.88 86 PRO A N 1
ATOM 684 C CA . PRO A 1 86 ? -19.285 13.722 3.554 1.00 78.88 86 PRO A CA 1
ATOM 685 C C . PRO A 1 86 ? -18.270 13.647 2.414 1.00 78.88 86 PRO A C 1
ATOM 687 O O . PRO A 1 86 ? -17.069 13.865 2.592 1.00 78.88 86 PRO A O 1
ATOM 690 N N . ARG A 1 87 ? -18.752 13.341 1.206 1.00 65.94 87 ARG A N 1
ATOM 691 C CA . ARG A 1 87 ? -17.914 13.382 0.009 1.00 65.94 87 ARG A CA 1
ATOM 692 C C . ARG A 1 87 ? -17.550 14.844 -0.237 1.00 65.94 87 ARG A C 1
ATOM 694 O O . ARG A 1 87 ? -18.376 15.602 -0.741 1.00 65.94 87 ARG A O 1
ATOM 701 N N . LEU A 1 88 ? -16.326 15.235 0.119 1.00 69.62 88 LEU A N 1
ATOM 702 C CA . LEU A 1 88 ? -15.808 16.566 -0.189 1.00 69.62 88 LEU A CA 1
ATOM 703 C C . LEU A 1 88 ? -15.992 16.811 -1.691 1.00 69.62 88 LEU A C 1
ATOM 705 O O . LEU A 1 88 ? -15.462 16.076 -2.531 1.00 69.62 88 LEU A O 1
ATOM 709 N N . ARG A 1 89 ? -16.816 17.807 -2.029 1.00 64.38 89 ARG A N 1
ATOM 710 C CA . ARG A 1 89 ? -17.071 18.208 -3.411 1.00 64.38 89 ARG A CA 1
ATOM 711 C C . ARG A 1 89 ? -15.721 18.658 -3.966 1.00 64.38 89 ARG A C 1
ATOM 713 O O . ARG A 1 89 ? -15.190 19.657 -3.493 1.00 64.38 89 ARG A O 1
ATOM 720 N N . ARG A 1 90 ? -15.134 17.912 -4.915 1.00 57.06 90 ARG A N 1
ATOM 721 C CA . ARG A 1 90 ? -13.908 18.337 -5.612 1.00 57.06 90 ARG A CA 1
ATOM 722 C C . ARG A 1 90 ? -14.223 19.654 -6.314 1.00 57.06 90 ARG A C 1
ATOM 724 O O . ARG A 1 90 ? -14.828 19.665 -7.383 1.00 57.06 90 ARG A O 1
ATOM 731 N N . SER A 1 91 ? -13.909 20.770 -5.673 1.00 56.94 91 SER A N 1
ATOM 732 C CA . SER A 1 91 ? -14.049 22.082 -6.271 1.00 56.94 91 SER A CA 1
ATOM 733 C C . SER A 1 91 ? -12.948 22.228 -7.311 1.00 56.94 91 SER A C 1
ATOM 735 O O . SER A 1 91 ? -11.836 22.620 -6.979 1.00 56.94 91 SER A O 1
ATOM 737 N N . ASN A 1 92 ? -13.262 21.986 -8.581 1.00 61.56 92 ASN A N 1
ATOM 738 C CA . ASN A 1 92 ? -12.530 22.629 -9.674 1.00 61.56 92 ASN A CA 1
ATOM 739 C C . ASN A 1 92 ? -12.955 24.111 -9.741 1.00 61.56 92 ASN A C 1
ATOM 741 O O . ASN A 1 92 ? -13.469 24.569 -10.755 1.00 61.56 92 ASN A O 1
ATOM 745 N N . ARG A 1 93 ? -12.840 24.851 -8.629 1.00 57.59 93 ARG A N 1
ATOM 746 C CA . ARG A 1 93 ? -12.974 26.312 -8.618 1.00 57.59 93 ARG A CA 1
ATOM 747 C C . ARG A 1 93 ? -11.554 26.852 -8.715 1.00 57.59 93 ARG A C 1
ATOM 749 O O . ARG A 1 93 ? -10.819 26.645 -7.754 1.00 57.59 93 ARG A O 1
ATOM 756 N N . PRO A 1 94 ? -11.151 27.477 -9.835 1.00 60.72 94 PRO A N 1
ATOM 757 C CA . PRO A 1 94 ? -9.770 27.900 -9.983 1.00 60.72 94 PRO A CA 1
ATOM 758 C C . PRO A 1 94 ? -9.412 28.972 -8.950 1.00 60.72 94 PRO A C 1
ATOM 760 O O . PRO A 1 94 ? -8.381 28.831 -8.324 1.00 60.72 94 PRO A O 1
ATOM 763 N N . TYR A 1 95 ? -10.283 29.957 -8.690 1.00 59.62 95 TYR A N 1
ATOM 764 C CA . TYR A 1 95 ? -10.132 31.023 -7.680 1.00 59.62 95 TYR A CA 1
ATOM 765 C C . TYR A 1 95 ? -11.504 31.690 -7.417 1.00 59.62 95 TYR A C 1
ATOM 767 O O . TYR A 1 95 ? -12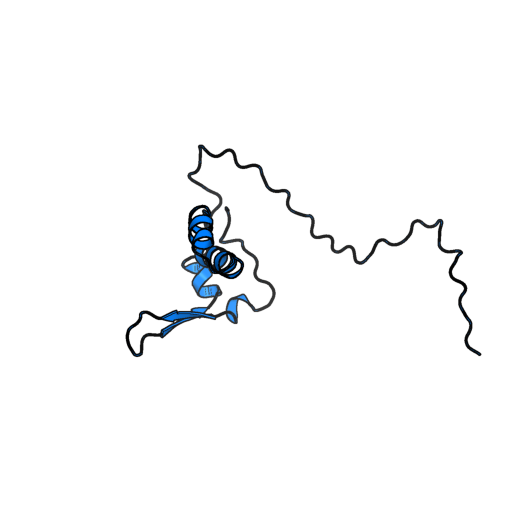.427 31.478 -8.213 1.00 59.62 95 TYR A O 1
ATOM 775 N N . PRO A 1 96 ? -11.689 32.485 -6.339 1.00 54.00 96 PRO A N 1
ATOM 776 C CA . PRO A 1 96 ? -12.920 33.237 -6.115 1.00 54.00 96 PRO A CA 1
ATOM 777 C C . PRO A 1 96 ? -12.868 34.533 -6.934 1.00 54.00 96 PRO A C 1
ATOM 779 O O . PRO A 1 96 ? -12.230 35.503 -6.539 1.00 54.00 96 PRO A O 1
ATOM 782 N N . PHE A 1 97 ? -13.503 34.558 -8.104 1.00 49.88 97 PHE A N 1
ATOM 783 C CA . PHE A 1 97 ? -13.585 35.781 -8.901 1.00 49.88 97 PHE A CA 1
ATOM 784 C C . PHE A 1 97 ? -14.709 36.670 -8.352 1.00 49.88 97 PHE A C 1
ATOM 786 O O . PHE A 1 97 ? -15.884 36.377 -8.537 1.00 49.88 97 PHE A O 1
ATOM 793 N N . PHE A 1 98 ? -14.301 37.687 -7.591 1.00 51.09 98 PHE A N 1
ATOM 794 C CA . PHE A 1 98 ? -14.863 39.039 -7.538 1.00 51.09 98 PHE A CA 1
ATOM 795 C C . PHE A 1 98 ? -16.384 39.191 -7.709 1.00 51.09 98 PHE A C 1
ATOM 797 O O . PHE A 1 98 ? -16.931 39.052 -8.798 1.00 51.09 98 PHE A O 1
ATOM 804 N N . ASN A 1 99 ? -17.057 39.648 -6.651 1.00 52.22 99 ASN A N 1
ATOM 805 C CA . ASN A 1 99 ? -18.296 40.399 -6.830 1.00 52.22 99 ASN A CA 1
ATOM 806 C C . ASN A 1 99 ? -17.978 41.705 -7.590 1.00 52.22 99 ASN A C 1
ATOM 808 O O . ASN A 1 99 ? -16.986 42.375 -7.304 1.00 52.22 99 ASN A O 1
ATOM 812 N N . GLU A 1 100 ? -18.822 42.095 -8.545 1.00 51.34 100 GLU A N 1
ATOM 813 C CA . GLU A 1 100 ? -18.627 43.234 -9.470 1.00 51.34 100 GLU A CA 1
ATOM 814 C C . GLU A 1 100 ? -18.445 44.618 -8.801 1.00 51.34 100 GLU A C 1
ATOM 816 O O . GLU A 1 100 ? -18.315 45.633 -9.477 1.00 51.34 100 GLU A O 1
ATOM 821 N N . ARG A 1 101 ? -18.392 44.702 -7.467 1.00 55.72 101 ARG A N 1
ATOM 822 C CA . ARG A 1 101 ? -18.276 45.961 -6.718 1.00 55.72 101 ARG A CA 1
ATOM 823 C C . ARG A 1 101 ? -16.844 46.388 -6.376 1.00 55.72 101 ARG A C 1
ATOM 825 O O . ARG A 1 101 ? -16.684 47.420 -5.732 1.00 55.72 101 ARG A O 1
ATOM 832 N N . GLN A 1 102 ? -15.803 45.644 -6.765 1.00 54.28 102 GLN A N 1
ATOM 833 C CA . GLN A 1 102 ? -14.420 45.952 -6.344 1.00 54.28 102 GLN A CA 1
ATOM 834 C C . GLN A 1 102 ? -13.356 45.959 -7.459 1.00 54.28 102 GLN A C 1
ATOM 836 O O . GLN A 1 102 ? -12.182 45.736 -7.185 1.00 54.28 102 GLN A O 1
ATOM 841 N N . VAL A 1 103 ? -13.710 46.288 -8.707 1.00 54.19 103 VAL A N 1
ATOM 842 C CA . VAL A 1 103 ? -12.721 46.375 -9.812 1.00 54.19 103 VAL A CA 1
ATOM 843 C C . VAL A 1 103 ? -12.076 47.772 -9.966 1.00 54.19 103 VAL A C 1
ATOM 845 O O . VAL A 1 103 ? -11.189 47.961 -10.786 1.00 54.19 103 VAL A O 1
ATOM 848 N N . LEU A 1 104 ? -12.438 48.770 -9.149 1.00 57.38 104 LEU A N 1
ATOM 849 C CA . LEU A 1 104 ? -11.969 50.164 -9.311 1.00 57.38 104 LEU A CA 1
ATOM 850 C C . LEU A 1 104 ? -10.666 50.532 -8.567 1.00 57.38 104 LEU A C 1
ATOM 852 O O . LEU A 1 104 ? -10.371 51.714 -8.406 1.00 57.38 104 LEU A O 1
ATOM 856 N N . ARG A 1 105 ? -9.879 49.566 -8.073 1.00 55.56 105 ARG A N 1
ATOM 857 C CA . ARG A 1 105 ? -8.706 49.863 -7.216 1.00 55.56 105 ARG A CA 1
ATOM 858 C C . ARG A 1 105 ? -7.391 49.194 -7.614 1.00 55.56 105 ARG A C 1
ATOM 860 O O . ARG A 1 105 ? -6.528 49.015 -6.761 1.00 55.56 105 ARG A O 1
ATOM 867 N N . TYR A 1 106 ? -7.185 48.885 -8.890 1.00 59.22 106 TYR A N 1
ATOM 868 C CA . TYR A 1 106 ? -5.836 48.585 -9.375 1.00 59.22 106 TYR A CA 1
ATOM 869 C C . TYR A 1 106 ? -5.358 49.719 -10.284 1.00 59.22 106 TYR A C 1
ATOM 871 O O . TYR A 1 106 ? -5.806 49.804 -11.427 1.00 59.22 106 TYR A O 1
ATOM 879 N N . PRO A 1 107 ? -4.477 50.619 -9.805 1.00 56.09 107 PRO A N 1
ATOM 880 C CA . PRO A 1 107 ? -3.839 51.584 -10.684 1.00 56.09 107 PRO A CA 1
ATOM 881 C C . PRO A 1 107 ? -2.883 50.825 -11.609 1.00 56.09 107 PRO A C 1
ATOM 883 O O . PRO A 1 107 ? -1.824 50.357 -11.186 1.00 56.09 107 PRO A O 1
ATOM 886 N N . CYS A 1 108 ? -3.254 50.676 -12.880 1.00 60.56 108 CYS A N 1
ATOM 887 C CA . CYS A 1 108 ? -2.326 50.226 -13.909 1.00 60.56 108 CYS A CA 1
ATOM 888 C C . CYS A 1 108 ? -1.179 51.245 -14.013 1.00 60.56 108 CYS A C 1
ATOM 890 O O . CYS A 1 108 ? -1.365 52.342 -14.538 1.00 60.56 108 CYS A O 1
ATOM 892 N N . ARG A 1 109 ? 0.019 50.891 -13.529 1.00 57.31 109 ARG A N 1
ATOM 893 C CA . ARG A 1 109 ? 1.261 51.554 -13.950 1.00 57.31 109 ARG A CA 1
ATOM 894 C C . ARG A 1 109 ? 1.403 51.343 -15.460 1.00 57.31 109 ARG A C 1
ATOM 896 O O . ARG A 1 109 ? 1.638 50.217 -15.891 1.00 57.31 109 ARG A O 1
ATOM 903 N N . ARG A 1 110 ? 1.249 52.405 -16.254 1.00 49.38 110 ARG A N 1
ATOM 904 C CA . ARG A 1 110 ? 1.702 52.423 -17.654 1.00 49.38 110 ARG A CA 1
ATOM 905 C C . ARG A 1 110 ? 3.235 52.346 -17.670 1.00 49.38 110 ARG A C 1
ATOM 907 O O . ARG A 1 110 ? 3.852 53.129 -16.948 1.00 49.38 110 ARG A O 1
ATOM 914 N N . PRO A 1 111 ? 3.857 51.436 -18.437 1.00 50.25 111 PRO A N 1
ATOM 915 C CA . PRO A 1 111 ? 5.268 51.560 -18.763 1.00 50.25 111 PRO A CA 1
ATOM 916 C C . PRO A 1 111 ? 5.462 52.559 -19.920 1.00 50.25 111 PRO A C 1
ATOM 918 O O . PRO A 1 111 ? 4.642 52.583 -20.838 1.00 50.25 111 PRO A O 1
ATOM 921 N N . SER A 1 112 ? 6.557 53.327 -19.798 1.00 48.47 112 SER A N 1
ATOM 922 C CA . SER A 1 112 ? 7.122 54.401 -20.649 1.00 48.47 112 SER A CA 1
ATOM 923 C C . SER A 1 112 ? 6.217 55.583 -20.981 1.00 48.47 112 SER A C 1
ATOM 925 O O . SER A 1 112 ? 5.330 55.426 -21.847 1.00 48.47 112 SER A O 1
#

pLDDT: mean 78.7, std 14.05, range [48.47, 94.62]